Protein AF-A0A1S0UJN7-F1 (afdb_monomer)

Structure (mmCIF, N/CA/C/O backbone):
data_AF-A0A1S0UJN7-F1
#
_entry.id   AF-A0A1S0UJN7-F1
#
loop_
_atom_site.group_PDB
_atom_site.id
_atom_site.type_symbol
_atom_site.label_atom_id
_atom_site.label_alt_id
_atom_site.label_comp_id
_atom_site.label_asym_id
_atom_site.label_entity_id
_atom_site.label_seq_id
_atom_site.pdbx_PDB_ins_code
_atom_site.Cartn_x
_atom_site.Cartn_y
_atom_site.Cartn_z
_atom_site.occupancy
_atom_site.B_iso_or_equiv
_atom_site.auth_seq_id
_atom_site.auth_comp_id
_atom_site.auth_asym_id
_atom_site.auth_atom_id
_atom_site.pdbx_PDB_model_num
ATOM 1 N N . MET A 1 1 ? 22.192 4.400 -13.814 1.00 56.81 1 MET A N 1
ATOM 2 C CA . MET A 1 1 ? 23.648 4.232 -13.610 1.00 56.81 1 MET A CA 1
ATOM 3 C C . MET A 1 1 ? 24.207 3.583 -14.867 1.00 56.81 1 MET A C 1
ATOM 5 O O . MET A 1 1 ? 23.603 2.617 -15.306 1.00 56.81 1 MET A O 1
ATOM 9 N N . THR A 1 2 ? 25.270 4.123 -15.474 1.00 44.94 2 THR A N 1
ATOM 10 C CA . THR A 1 2 ? 25.829 3.624 -16.750 1.00 44.94 2 THR A CA 1
ATOM 11 C C . THR A 1 2 ? 27.186 2.976 -16.488 1.00 44.94 2 THR A C 1
ATOM 13 O O . THR A 1 2 ? 28.051 3.619 -15.900 1.00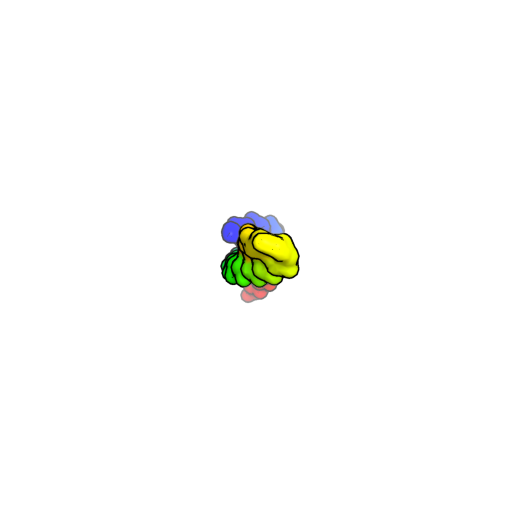 44.94 2 THR A O 1
ATOM 16 N N . ILE A 1 3 ? 27.376 1.723 -16.911 1.00 54.19 3 ILE A N 1
ATOM 17 C CA . ILE A 1 3 ? 28.661 1.010 -16.833 1.00 54.19 3 ILE A CA 1
ATOM 18 C C . ILE A 1 3 ? 29.201 0.864 -18.259 1.00 54.19 3 ILE A C 1
ATOM 20 O O . ILE A 1 3 ? 28.492 0.352 -19.121 1.00 54.19 3 ILE A O 1
ATOM 24 N N . ILE A 1 4 ? 30.430 1.333 -18.502 1.00 53.62 4 ILE A N 1
ATOM 25 C CA . ILE A 1 4 ? 31.132 1.223 -19.790 1.00 53.62 4 ILE A CA 1
ATOM 26 C C . ILE A 1 4 ? 32.149 0.085 -19.659 1.00 53.62 4 ILE A C 1
ATOM 28 O O . ILE A 1 4 ? 33.021 0.146 -18.794 1.00 53.62 4 ILE A O 1
ATOM 32 N N . ALA A 1 5 ? 32.024 -0.954 -20.486 1.00 51.59 5 ALA A N 1
ATOM 33 C CA . ALA A 1 5 ? 33.007 -2.029 -20.598 1.00 51.59 5 ALA A CA 1
ATOM 34 C C . ALA A 1 5 ? 33.557 -2.039 -22.030 1.00 51.59 5 ALA A C 1
ATOM 36 O O . ALA A 1 5 ? 32.803 -2.246 -22.977 1.00 51.59 5 ALA A O 1
ATOM 37 N N . GLU A 1 6 ? 34.854 -1.779 -22.188 1.00 50.34 6 GLU A N 1
ATOM 38 C CA . GLU A 1 6 ? 35.529 -1.780 -23.488 1.00 50.34 6 GLU A CA 1
ATOM 39 C C . GLU A 1 6 ? 36.069 -3.188 -23.786 1.00 50.34 6 GLU A C 1
ATOM 41 O O . GLU A 1 6 ? 36.751 -3.787 -22.953 1.00 50.34 6 GLU A O 1
ATOM 46 N N . THR A 1 7 ? 35.759 -3.735 -24.967 1.00 51.81 7 THR A N 1
ATOM 47 C CA . THR A 1 7 ? 36.371 -4.978 -25.478 1.00 51.81 7 THR A CA 1
ATOM 48 C C . THR A 1 7 ? 37.298 -4.641 -26.652 1.00 51.81 7 THR A C 1
ATOM 50 O O . THR A 1 7 ? 36.963 -3.748 -27.428 1.00 51.81 7 THR A O 1
ATOM 53 N N . PRO A 1 8 ? 38.468 -5.294 -26.781 1.00 53.97 8 PRO A N 1
ATOM 54 C CA . PRO A 1 8 ? 39.609 -4.732 -27.509 1.00 53.97 8 PRO A CA 1
ATOM 55 C C . PRO A 1 8 ? 39.539 -4.740 -29.048 1.00 53.97 8 PRO A C 1
ATOM 57 O O . PRO A 1 8 ? 40.424 -4.145 -29.649 1.00 53.97 8 PRO A O 1
ATOM 60 N N . ASP A 1 9 ? 38.533 -5.340 -29.700 1.00 59.78 9 ASP A N 1
ATOM 61 C CA . ASP A 1 9 ? 38.601 -5.572 -31.161 1.00 59.78 9 ASP A CA 1
ATOM 62 C C . ASP A 1 9 ? 37.538 -4.883 -32.041 1.00 59.78 9 ASP A C 1
ATOM 64 O O . ASP A 1 9 ? 37.727 -4.823 -33.251 1.00 59.78 9 ASP A O 1
ATOM 68 N N . ILE A 1 10 ? 36.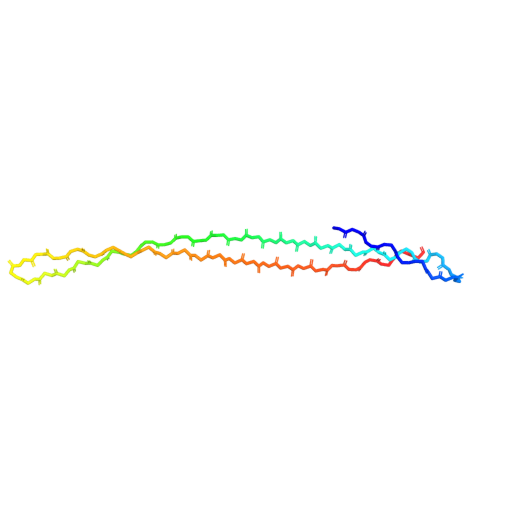471 -4.291 -31.495 1.00 54.66 10 ILE A N 1
ATOM 69 C CA . ILE A 1 10 ? 35.525 -3.385 -32.194 1.00 54.66 10 ILE A CA 1
ATOM 70 C C . ILE A 1 10 ? 34.877 -2.527 -31.093 1.00 54.66 1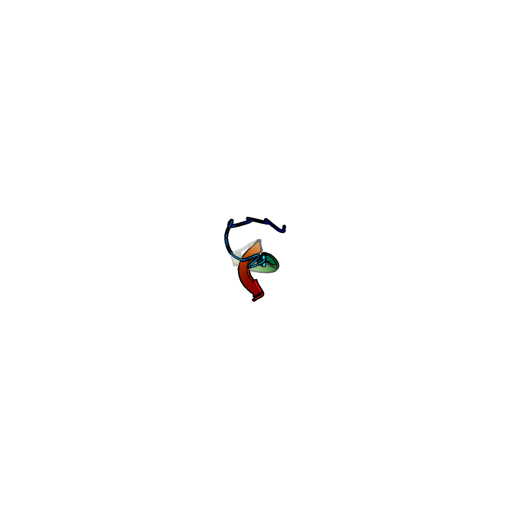0 ILE A C 1
ATOM 72 O O . ILE A 1 10 ? 34.454 -3.120 -30.097 1.00 54.66 10 ILE A O 1
ATOM 76 N N . PRO A 1 11 ? 34.751 -1.185 -31.197 1.00 52.16 11 PRO A N 1
ATOM 77 C CA . PRO A 1 11 ? 34.094 -0.399 -30.153 1.00 52.16 11 PRO A CA 1
ATOM 78 C C . PRO A 1 11 ? 32.570 -0.586 -30.216 1.00 52.16 11 PRO A C 1
ATOM 80 O O . PRO A 1 11 ? 31.828 0.313 -30.597 1.00 52.16 11 PRO A O 1
ATOM 83 N N . ALA A 1 12 ? 32.086 -1.768 -29.837 1.00 56.53 12 ALA A N 1
ATOM 84 C CA . ALA A 1 12 ? 30.686 -1.976 -29.518 1.00 56.53 12 ALA A CA 1
ATOM 85 C C . ALA A 1 12 ? 30.413 -1.295 -28.172 1.00 56.53 12 ALA A C 1
ATOM 87 O O . ALA A 1 12 ? 30.868 -1.755 -27.122 1.00 56.53 12 ALA A O 1
ATOM 88 N N . ILE A 1 13 ? 29.691 -0.175 -28.194 1.00 65.44 13 ILE A N 1
ATOM 89 C CA . ILE A 1 13 ? 29.292 0.509 -26.962 1.00 65.44 13 ILE A CA 1
ATOM 90 C C . ILE A 1 13 ? 28.084 -0.234 -26.392 1.00 65.44 13 ILE A C 1
ATOM 92 O O . ILE A 1 13 ? 26.976 -0.170 -26.933 1.00 65.44 13 ILE A O 1
ATOM 96 N N . ILE A 1 14 ? 28.302 -0.940 -25.283 1.00 63.28 14 ILE A N 1
ATOM 97 C CA . ILE A 1 14 ? 27.239 -1.578 -24.505 1.00 63.28 14 ILE A CA 1
ATOM 98 C C . ILE A 1 14 ? 26.718 -0.554 -23.496 1.00 63.28 14 ILE A C 1
ATOM 100 O O . ILE A 1 14 ? 27.460 -0.089 -22.631 1.00 63.28 14 ILE A O 1
ATOM 104 N N . SER A 1 15 ? 25.435 -0.205 -23.596 1.00 66.69 15 SER A N 1
ATOM 105 C CA . SER A 1 15 ? 24.763 0.675 -22.637 1.00 66.69 15 SER A CA 1
ATOM 106 C C . SER A 1 15 ? 23.708 -0.106 -21.858 1.00 66.69 15 SER A C 1
ATOM 108 O O . SER A 1 15 ? 22.803 -0.702 -22.446 1.00 66.69 15 SER A O 1
ATOM 110 N N . ILE A 1 16 ? 23.829 -0.112 -20.530 1.00 70.00 16 ILE A N 1
ATOM 111 C CA . ILE A 1 16 ? 22.861 -0.727 -19.616 1.00 70.00 16 ILE A CA 1
ATOM 112 C C . ILE A 1 16 ? 22.096 0.396 -18.915 1.00 70.00 16 ILE A C 1
ATOM 114 O O . ILE A 1 16 ? 22.704 1.269 -18.295 1.00 70.00 16 ILE A O 1
ATOM 118 N N . HIS A 1 17 ? 20.767 0.369 -19.012 1.00 75.69 17 HIS A N 1
ATOM 119 C CA . HIS A 1 17 ? 19.878 1.320 -18.352 1.00 75.69 17 HIS A CA 1
ATOM 120 C C . HIS A 1 17 ? 18.948 0.605 -17.371 1.00 75.69 17 HIS A C 1
ATOM 122 O O . HIS A 1 17 ? 18.265 -0.351 -17.733 1.00 75.69 17 HIS A O 1
ATOM 128 N N . GLU A 1 18 ? 18.889 1.101 -16.138 1.00 74.75 18 GLU A N 1
ATOM 129 C CA . GLU A 1 18 ? 18.006 0.590 -15.092 1.00 74.75 18 GLU A CA 1
ATOM 130 C C . GLU A 1 18 ? 16.892 1.595 -14.806 1.00 74.75 18 GLU A C 1
ATOM 132 O O . GLU A 1 18 ? 17.146 2.780 -14.585 1.00 74.75 18 GLU A O 1
ATOM 137 N N . VAL A 1 19 ? 15.650 1.114 -14.814 1.00 82.88 19 VAL A N 1
ATOM 138 C CA . VAL A 1 19 ? 14.456 1.876 -14.445 1.00 82.88 19 VAL A CA 1
ATOM 139 C C . VAL A 1 19 ? 13.820 1.221 -13.231 1.00 82.88 19 VAL A C 1
ATOM 141 O O . VAL A 1 19 ? 13.489 0.033 -13.261 1.00 82.88 19 VAL A O 1
ATOM 144 N N . THR A 1 20 ? 13.586 2.020 -12.196 1.00 81.88 20 THR A N 1
ATOM 145 C CA . THR A 1 20 ? 12.884 1.599 -10.983 1.00 81.88 20 THR A CA 1
ATOM 146 C C . THR A 1 20 ? 11.571 2.359 -10.880 1.00 81.88 20 THR A C 1
ATOM 148 O O . THR A 1 20 ? 11.567 3.587 -10.858 1.00 81.88 20 THR A O 1
ATOM 151 N N . ASN A 1 21 ? 10.457 1.633 -10.808 1.00 84.19 21 ASN A N 1
ATOM 152 C CA . ASN A 1 21 ? 9.137 2.189 -10.529 1.00 84.19 21 ASN A CA 1
ATOM 153 C C . ASN A 1 21 ? 8.699 1.780 -9.123 1.00 84.19 21 ASN A C 1
ATOM 155 O O . ASN A 1 21 ? 8.776 0.604 -8.763 1.00 84.19 21 ASN A O 1
ATOM 159 N N . ILE A 1 22 ? 8.226 2.752 -8.346 1.00 83.88 22 ILE A N 1
ATOM 160 C CA . ILE A 1 22 ? 7.742 2.554 -6.980 1.00 83.88 22 ILE A CA 1
ATOM 161 C C . ILE A 1 22 ? 6.285 3.007 -6.938 1.00 83.88 22 ILE A C 1
ATOM 163 O O . ILE A 1 22 ? 5.980 4.141 -7.302 1.00 83.88 22 ILE A O 1
ATOM 167 N N . TYR A 1 23 ? 5.399 2.118 -6.499 1.00 87.81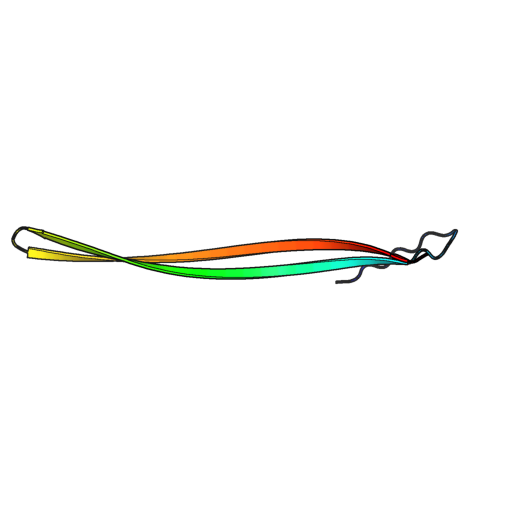 23 TYR A N 1
ATOM 168 C CA . TYR A 1 23 ? 3.980 2.402 -6.309 1.00 87.81 23 TYR A CA 1
ATOM 169 C C . TYR A 1 23 ? 3.593 2.150 -4.857 1.00 87.81 23 TYR A C 1
ATOM 171 O O . TYR A 1 23 ? 3.936 1.115 -4.290 1.00 87.81 23 TYR A O 1
ATOM 179 N N . GLU A 1 24 ? 2.847 3.080 -4.273 1.00 80.56 24 GLU A N 1
ATOM 180 C CA . GLU A 1 24 ? 2.316 2.971 -2.917 1.00 80.56 24 GLU A CA 1
ATOM 181 C C . GLU A 1 24 ? 0.785 2.968 -2.964 1.00 80.56 24 GLU A C 1
ATOM 183 O O . GLU A 1 24 ? 0.168 3.759 -3.681 1.00 80.56 24 GLU A O 1
ATOM 188 N N . CYS A 1 25 ? 0.164 2.062 -2.214 1.00 87.56 25 CYS A N 1
ATOM 189 C CA . CYS A 1 25 ? -1.283 1.966 -2.075 1.00 87.56 25 CYS A CA 1
ATOM 190 C C . CYS A 1 25 ? -1.646 1.816 -0.598 1.00 87.56 25 CYS A C 1
ATOM 192 O O . CYS A 1 25 ? -1.147 0.918 0.078 1.00 87.56 25 CYS A O 1
ATOM 194 N N . THR A 1 26 ? -2.548 2.667 -0.111 1.00 79.50 26 THR A N 1
ATOM 195 C CA . THR A 1 26 ? -3.011 2.653 1.281 1.00 79.50 26 THR A CA 1
ATOM 196 C C . THR A 1 26 ? -4.514 2.423 1.326 1.00 79.50 26 THR A C 1
ATOM 198 O O . THR A 1 26 ? -5.274 3.068 0.603 1.00 79.50 26 THR A O 1
ATOM 201 N N . HIS A 1 27 ? -4.949 1.512 2.194 1.00 84.81 27 HIS A N 1
ATOM 202 C CA . HIS A 1 27 ? -6.353 1.188 2.417 1.00 84.81 27 HIS A CA 1
ATOM 203 C C . HIS A 1 27 ? -6.672 1.125 3.914 1.00 84.81 27 HIS A C 1
ATOM 205 O O . HIS A 1 27 ? -5.933 0.537 4.704 1.00 84.81 27 HIS A O 1
ATOM 211 N N . THR A 1 28 ? -7.826 1.681 4.285 1.00 82.94 28 THR A N 1
ATOM 212 C CA . THR A 1 28 ? -8.356 1.654 5.650 1.00 82.94 28 THR A CA 1
ATOM 213 C C . THR A 1 28 ? -9.635 0.829 5.701 1.00 82.94 28 THR A C 1
ATOM 215 O O . THR A 1 28 ? -10.567 1.062 4.927 1.00 82.94 28 THR A O 1
ATOM 218 N N . ARG A 1 29 ? -9.702 -0.104 6.651 1.00 88.81 29 ARG A N 1
ATOM 219 C CA . ARG A 1 29 ? -10.883 -0.918 6.942 1.00 88.81 29 ARG A CA 1
ATOM 220 C C . ARG A 1 29 ? -11.373 -0.640 8.357 1.00 88.81 29 ARG A C 1
ATOM 222 O O . ARG A 1 29 ? -10.626 -0.804 9.319 1.00 88.81 29 ARG A O 1
ATOM 229 N N . 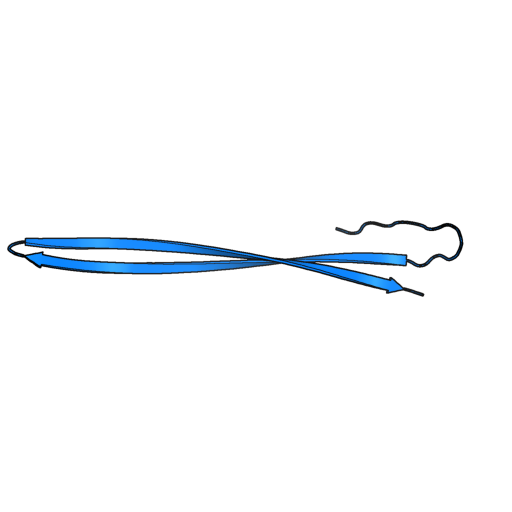THR A 1 30 ? -12.653 -0.310 8.477 1.00 86.88 30 THR A N 1
ATOM 230 C CA . THR A 1 30 ? -13.327 -0.114 9.766 1.00 86.88 30 THR A CA 1
ATOM 231 C C . THR A 1 30 ? -14.292 -1.264 10.018 1.00 86.88 30 THR A C 1
ATOM 233 O O . THR A 1 30 ? -15.046 -1.654 9.125 1.00 86.88 30 THR A O 1
ATOM 236 N N . HIS A 1 31 ? -14.272 -1.814 11.228 1.00 86.75 31 HIS A N 1
ATOM 237 C CA . HIS A 1 31 ? -15.209 -2.836 11.676 1.00 86.75 31 HIS A CA 1
ATOM 238 C C . HIS A 1 31 ? -15.904 -2.375 12.957 1.00 86.75 31 HIS A C 1
ATOM 240 O O . HIS A 1 31 ? -15.251 -1.950 13.912 1.00 86.75 31 HIS A O 1
ATOM 246 N N . ILE A 1 32 ? -17.232 -2.473 12.970 1.00 85.19 32 ILE A N 1
ATOM 247 C CA . ILE A 1 32 ? -18.076 -2.111 14.108 1.00 85.19 32 ILE A CA 1
ATOM 248 C C . ILE A 1 32 ? -18.763 -3.386 14.583 1.00 85.19 32 ILE A C 1
ATOM 250 O O . ILE A 1 32 ? -19.415 -4.068 13.793 1.00 85.19 32 ILE A O 1
ATOM 254 N N . TRP A 1 33 ? -18.613 -3.706 15.866 1.00 80.38 33 TRP A N 1
ATOM 255 C CA . TRP A 1 33 ? -19.287 -4.839 16.495 1.00 80.38 33 TRP A CA 1
ATOM 256 C C . TRP A 1 33 ? -20.086 -4.364 17.709 1.00 80.38 33 TRP A C 1
ATOM 258 O O . TRP A 1 33 ? -19.584 -3.590 18.526 1.00 80.38 33 TRP A O 1
ATOM 268 N N . GLY A 1 34 ? -21.346 -4.797 17.799 1.00 76.19 34 GLY A N 1
ATOM 269 C CA . GLY A 1 34 ? -22.281 -4.368 18.836 1.00 76.19 34 GLY A CA 1
ATOM 270 C C . GLY A 1 34 ? -22.813 -5.539 19.654 1.00 76.19 34 GLY A C 1
ATOM 271 O O . GLY A 1 34 ? -23.393 -6.468 19.095 1.00 76.19 34 GLY A O 1
ATOM 272 N N . HIS A 1 35 ? -22.663 -5.458 20.977 1.00 76.75 35 HIS A N 1
ATOM 273 C CA . HIS A 1 35 ? -23.412 -6.258 21.947 1.00 76.75 35 HIS A CA 1
ATOM 274 C C . HIS A 1 35 ? -23.432 -5.531 23.290 1.00 76.75 35 HIS A C 1
ATOM 276 O O . HIS A 1 35 ? -22.372 -5.367 23.881 1.00 76.75 35 HIS A O 1
ATOM 282 N N . THR A 1 36 ? -24.604 -5.088 23.770 1.00 85.12 36 THR A N 1
ATOM 283 C CA . THR A 1 36 ? -24.824 -4.246 24.983 1.00 85.12 36 THR A CA 1
ATOM 284 C C . THR A 1 36 ? -24.014 -2.930 25.064 1.00 85.12 36 THR A C 1
ATOM 286 O O . THR A 1 36 ? -24.461 -1.988 25.703 1.00 85.12 36 THR A O 1
ATOM 289 N N . HIS A 1 37 ? -22.876 -2.846 24.378 1.00 76.69 37 HIS A N 1
ATOM 290 C CA . HIS A 1 37 ? -21.916 -1.774 24.178 1.00 76.69 37 HIS A CA 1
ATOM 291 C C . HIS A 1 37 ? -21.388 -1.889 22.734 1.00 76.69 37 HIS A C 1
ATOM 293 O O . HIS A 1 37 ? -21.428 -2.964 22.122 1.00 76.69 37 HIS A O 1
ATOM 299 N N . THR A 1 38 ? -20.884 -0.784 22.190 1.00 86.62 38 THR A N 1
ATOM 300 C CA . THR A 1 38 ? -20.344 -0.715 20.825 1.00 86.62 38 THR A CA 1
ATOM 301 C C . THR A 1 38 ? -18.825 -0.642 20.873 1.00 86.62 38 THR A C 1
ATOM 303 O O . THR A 1 38 ? -18.276 0.222 21.556 1.00 86.62 38 THR A O 1
ATOM 306 N N . TYR A 1 39 ? -18.152 -1.503 20.109 1.00 83.06 39 TYR A N 1
ATOM 307 C CA . TYR A 1 39 ? -16.706 -1.443 19.902 1.00 83.06 39 TYR A CA 1
ATOM 308 C C . TYR A 1 39 ? -16.389 -1.128 18.437 1.00 83.06 39 TYR A C 1
ATOM 310 O O . TYR A 1 39 ? -16.941 -1.744 17.520 1.00 83.06 39 TYR A O 1
ATOM 318 N N . THR A 1 40 ? -15.466 -0.186 18.231 1.00 86.50 40 THR A N 1
ATOM 319 C CA . THR A 1 40 ? -14.999 0.248 16.908 1.00 86.50 40 THR A CA 1
ATOM 320 C C . THR A 1 40 ? -13.526 -0.097 16.750 1.00 86.50 40 THR A C 1
ATOM 322 O O . THR A 1 40 ? -12.701 0.337 17.553 1.00 86.50 40 THR A O 1
ATOM 325 N N . TYR A 1 41 ? -13.197 -0.840 15.695 1.00 87.69 41 TYR A N 1
ATOM 326 C CA . TYR A 1 41 ? -11.822 -1.166 15.324 1.00 87.69 41 TYR A CA 1
ATOM 327 C C . TYR A 1 41 ? -11.501 -0.610 13.940 1.00 87.69 41 TYR A C 1
ATOM 329 O O . TYR A 1 41 ? -12.254 -0.819 12.986 1.00 87.69 41 TYR A O 1
ATOM 337 N N . THR A 1 42 ? -10.355 0.057 13.829 1.00 86.19 42 THR A N 1
ATOM 338 C CA . THR A 1 42 ? -9.850 0.623 12.576 1.00 86.19 42 THR A CA 1
ATOM 339 C C . THR A 1 42 ? -8.503 -0.004 12.258 1.00 86.19 42 THR A C 1
ATOM 341 O O . THR A 1 42 ? -7.594 0.029 13.086 1.00 86.19 42 THR A O 1
ATOM 344 N N . TYR A 1 43 ? -8.374 -0.556 11.056 1.00 89.25 43 TYR A N 1
ATOM 345 C CA . TYR A 1 43 ? -7.134 -1.127 10.545 1.00 89.25 43 TYR A CA 1
ATOM 346 C C . TYR A 1 43 ? -6.689 -0.373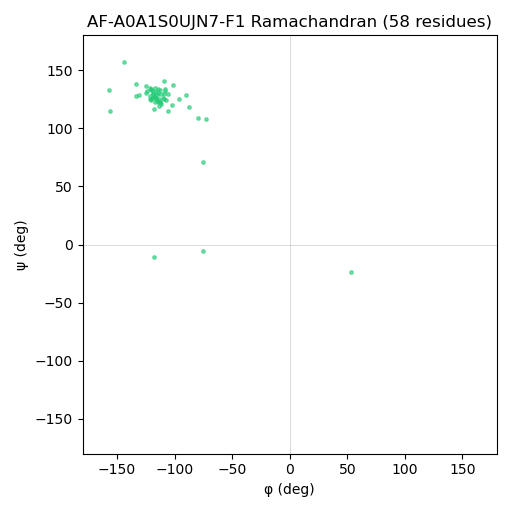 9.299 1.00 89.25 43 TYR A C 1
ATOM 348 O O . TYR A 1 43 ? -7.460 -0.230 8.350 1.00 89.25 43 TYR A O 1
ATOM 356 N N . THR A 1 44 ? -5.429 0.044 9.281 1.00 87.56 44 THR A N 1
ATOM 357 C CA . THR A 1 44 ? -4.797 0.688 8.126 1.00 87.56 44 THR A CA 1
ATOM 358 C C . THR A 1 44 ? -3.740 -0.248 7.563 1.00 87.56 44 THR A C 1
ATOM 360 O O . THR A 1 44 ? -2.902 -0.748 8.311 1.00 87.56 44 TH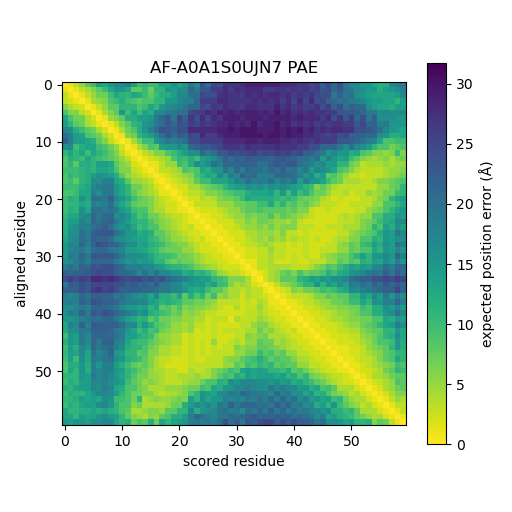R A O 1
ATOM 363 N N . HIS A 1 45 ? -3.786 -0.488 6.256 1.00 89.12 45 HIS A N 1
ATOM 364 C CA . HIS A 1 45 ? -2.798 -1.278 5.531 1.00 89.12 45 HIS A CA 1
ATOM 365 C C . HIS A 1 45 ? -2.150 -0.415 4.452 1.00 89.12 45 HIS A C 1
ATOM 367 O O . HIS A 1 45 ? -2.846 0.258 3.690 1.00 89.12 45 HIS A O 1
ATOM 373 N N . THR A 1 46 ? -0.825 -0.480 4.374 1.00 87.50 46 THR A N 1
ATOM 374 C CA . THR A 1 46 ? -0.021 0.193 3.353 1.00 87.50 46 THR A CA 1
ATOM 375 C C . THR A 1 46 ? 0.776 -0.859 2.599 1.00 87.50 46 THR A C 1
ATOM 377 O O . THR A 1 46 ? 1.469 -1.679 3.203 1.00 87.50 46 THR A O 1
ATOM 380 N N . HIS A 1 47 ? 0.668 -0.840 1.276 1.00 87.31 47 HIS A N 1
ATOM 381 C CA . HIS A 1 47 ? 1.396 -1.716 0.374 1.00 87.31 47 HIS A CA 1
ATOM 382 C C . HIS A 1 47 ? 2.339 -0.888 -0.491 1.00 87.31 47 HIS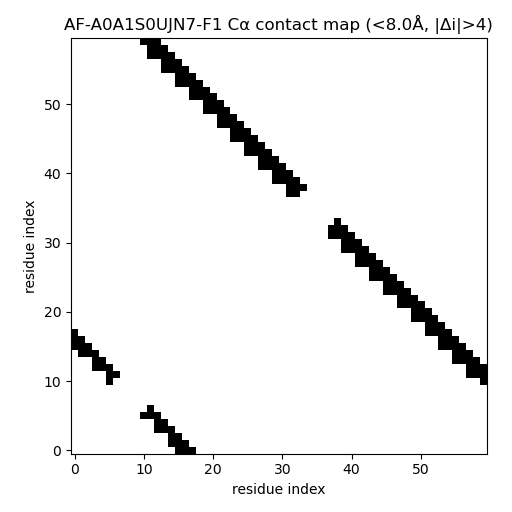 A C 1
ATOM 384 O O . HIS A 1 47 ? 1.920 0.067 -1.141 1.00 87.31 47 HIS A O 1
ATOM 390 N N . ILE A 1 48 ? 3.608 -1.293 -0.519 1.00 86.75 48 ILE A N 1
ATOM 391 C CA . ILE A 1 48 ? 4.642 -0.703 -1.367 1.00 86.75 48 ILE A CA 1
ATOM 392 C C . ILE A 1 48 ? 5.047 -1.756 -2.394 1.00 86.75 48 ILE A C 1
ATOM 394 O O . ILE A 1 48 ? 5.465 -2.857 -2.032 1.00 86.75 48 ILE A O 1
ATOM 398 N N . HIS A 1 49 ? 4.917 -1.421 -3.672 1.00 86.62 49 HIS A N 1
ATOM 399 C CA . HIS A 1 49 ? 5.312 -2.266 -4.788 1.00 86.62 49 HIS A CA 1
ATOM 400 C C . HIS A 1 49 ? 6.507 -1.643 -5.510 1.00 86.62 49 HIS A C 1
ATOM 402 O O . HIS A 1 49 ? 6.426 -0.522 -6.014 1.00 86.62 49 HIS A O 1
ATOM 408 N N . ILE A 1 50 ? 7.612 -2.385 -5.579 1.00 84.81 50 ILE A N 1
ATOM 409 C CA . ILE A 1 50 ? 8.860 -1.952 -6.213 1.00 84.81 50 ILE A CA 1
ATOM 410 C C . ILE A 1 50 ? 9.095 -2.835 -7.436 1.00 84.81 50 ILE A C 1
ATOM 412 O O . ILE A 1 50 ? 9.221 -4.051 -7.309 1.00 84.81 50 ILE A O 1
ATOM 416 N N . HIS A 1 51 ? 9.149 -2.226 -8.620 1.00 83.00 51 HIS A N 1
ATOM 417 C CA . HIS A 1 51 ? 9.477 -2.909 -9.867 1.00 83.00 51 HIS A CA 1
ATOM 418 C C . HIS A 1 51 ? 10.772 -2.344 -10.450 1.00 83.00 51 HIS A C 1
ATOM 420 O O . HIS A 1 51 ? 10.836 -1.169 -10.809 1.00 83.00 51 HIS A O 1
ATOM 426 N N . THR A 1 52 ? 11.759 -3.211 -10.669 1.00 79.44 52 THR A N 1
ATOM 427 C CA . THR A 1 52 ? 13.041 -2.858 -11.296 1.00 79.44 52 THR A CA 1
ATOM 428 C C . THR A 1 52 ? 13.157 -3.529 -12.661 1.00 79.44 52 THR A C 1
ATOM 430 O O . THR A 1 52 ? 12.855 -4.713 -12.800 1.00 79.44 52 THR A O 1
ATOM 433 N N . LYS A 1 53 ? 13.555 -2.779 -13.692 1.00 83.62 53 LYS A N 1
ATOM 434 C CA . LYS A 1 53 ? 13.795 -3.295 -15.046 1.00 83.62 53 LYS A CA 1
ATOM 435 C C . LYS A 1 53 ? 15.152 -2.816 -15.549 1.00 83.62 53 LYS A C 1
ATOM 437 O O . LYS A 1 53 ? 15.402 -1.616 -15.561 1.00 83.62 53 LYS A O 1
ATOM 442 N N . ALA A 1 54 ? 15.975 -3.745 -16.027 1.00 78.06 54 ALA A N 1
ATOM 443 C CA . ALA A 1 54 ? 17.206 -3.443 -16.751 1.00 78.06 54 ALA A CA 1
ATOM 444 C C . ALA A 1 54 ? 16.989 -3.626 -18.263 1.00 78.06 54 ALA A C 1
ATOM 446 O O . ALA A 1 54 ? 16.348 -4.588 -18.695 1.00 78.06 54 ALA A O 1
ATOM 447 N N . GLN A 1 55 ? 17.500 -2.699 -19.071 1.00 77.25 55 GLN A N 1
ATOM 448 C CA . GLN A 1 55 ? 17.509 -2.772 -20.533 1.00 77.25 55 GLN A CA 1
ATOM 449 C C . GLN A 1 55 ? 18.941 -2.627 -21.051 1.00 77.25 55 GLN A C 1
ATOM 451 O O . GLN A 1 55 ? 19.689 -1.773 -20.581 1.00 77.25 55 GLN A O 1
ATOM 456 N N . MET A 1 56 ? 19.307 -3.469 -22.018 1.00 73.94 56 MET A N 1
ATOM 457 C CA . MET A 1 56 ? 20.634 -3.515 -22.635 1.00 73.94 56 MET A CA 1
ATOM 458 C C . MET A 1 56 ? 20.522 -3.086 -24.095 1.00 73.94 56 MET A C 1
ATOM 460 O O . MET A 1 56 ? 19.717 -3.650 -24.838 1.00 73.94 56 MET A O 1
ATOM 464 N N . HIS A 1 57 ? 21.298 -2.083 -24.495 1.00 71.19 57 HIS A N 1
ATOM 465 C CA . HIS A 1 57 ? 21.375 -1.606 -25.873 1.00 71.19 57 HIS A CA 1
ATOM 466 C C . HIS A 1 57 ? 22.788 -1.839 -26.418 1.00 71.19 57 HIS A C 1
ATOM 468 O O . HIS A 1 57 ? 23.772 -1.478 -25.769 1.00 71.19 57 HIS A O 1
ATOM 474 N N . LEU A 1 5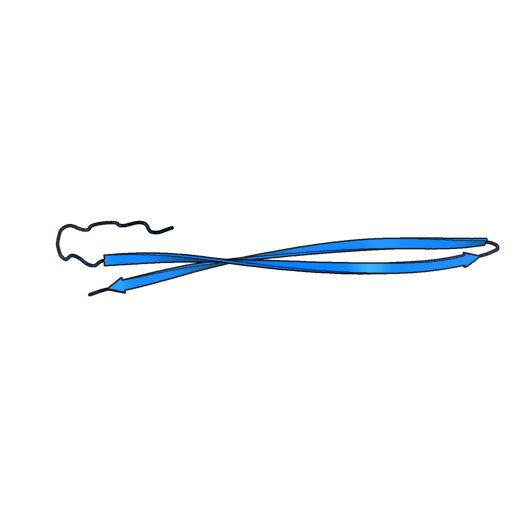8 ? 22.860 -2.435 -27.612 1.00 72.38 58 LEU A N 1
ATOM 475 C CA . LEU A 1 58 ? 24.083 -2.650 -28.383 1.00 72.38 58 LEU A CA 1
ATOM 476 C C . LEU A 1 58 ? 24.099 -1.660 -29.551 1.00 72.38 58 LEU A C 1
ATOM 478 O O . LEU A 1 58 ? 23.233 -1.739 -30.423 1.00 72.38 58 LEU A O 1
ATOM 482 N N . TYR A 1 59 ? 25.061 -0.739 -29.557 1.00 65.31 59 TYR A N 1
ATOM 483 C CA . TYR A 1 59 ? 25.333 0.122 -30.710 1.00 65.31 59 TYR A CA 1
ATOM 484 C C . TYR A 1 59 ? 26.476 -0.488 -31.537 1.00 65.31 59 TYR A C 1
ATOM 486 O O . TYR A 1 59 ? 27.532 -0.789 -30.976 1.00 65.31 59 TYR A O 1
ATOM 494 N N . LEU A 1 60 ? 26.216 -0.708 -32.835 1.00 65.31 60 LEU A N 1
ATOM 495 C CA . LEU A 1 60 ? 27.148 -1.237 -33.844 1.00 65.31 60 LEU A CA 1
ATOM 496 C C . LEU A 1 60 ? 27.762 -0.111 -34.676 1.00 65.31 60 LEU A C 1
ATOM 498 O O . LEU A 1 60 ? 27.007 0.833 -35.009 1.00 65.31 60 LEU A O 1
#

Organism: Loa loa (NCBI:txid7209)

Sequence (60 aa):
MTIIAETPDIPAIISIHEVTNIYECTHTRTHIWGHTHTYTYTYTHTHIHIHTKAQMHLYL

Radius of gyration: 25.57 Å; Cα contacts (8 Å, |Δi|>4): 95; chains: 1; bounding box: 64×10×59 Å

Foldseek 3Di:
DWDFDADDPDRWTKTKDKDKDKDKDKDKDWDWDDDVDIDIDIDIDMDIDIDMDMDIDTDD

Secondary structure (DSSP, 8-state):
-------TTS--EEEEEEEEEEEEEEEEEEEEEEESEEEEEEEEEEEEEEEEEEEEEEE-

Solvent-accessible surface area (backbone atoms only — not comparable to full-atom values): 4002 Å² total; per-residue (Å²): 112,80,62,85,66,89,56,98,86,58,90,52,52,48,45,44,46,68,49,77,50,79,48,78,52,75,50,77,50,77,48,77,52,79,70,106,53,79,48,79,48,78,48,78,49,77,47,78,48,79,49,78,47,79,46,80,46,81,47,130

Nearest PDB structures (foldseek):
  5ec5-assembly1_I  TM=4.466E-01  e=6.157E-02  Eisenia fetida
  5ec5-assembly1_B  TM=4.385E-01  e=1.479E-01  Eisenia fetida
  6uwr-assembly1_A  TM=4.205E-01  e=3.800E-01  Clostridioides difficile
  5ec5-assembly2_L  TM=3.160E-01  e=8.062E-02  Eisenia fetida
  6o2n-assembly1_L  TM=3.005E-01  e=5.694E-01  Clostridioides difficile

Mean predicted aligned error: 11.76 Å

pLDDT: mean 75.22, std 12.81, range [44.94, 89.25]